Protein AF-K1PPA1-F1 (afdb_monomer_lite)

pLDDT: mean 85.29, std 10.49, range [53.81, 95.81]

Structure (mmCIF, N/CA/C/O backbone):
data_AF-K1PPA1-F1
#
_entry.id   AF-K1PPA1-F1
#
loop_
_atom_site.group_PDB
_atom_site.id
_atom_site.type_symbol
_atom_site.label_atom_id
_atom_site.label_alt_id
_atom_site.label_comp_id
_atom_site.label_asym_id
_atom_site.label_entity_id
_atom_site.label_seq_id
_atom_site.pdbx_PDB_ins_code
_atom_site.Cartn_x
_atom_site.Cartn_y
_atom_site.Cartn_z
_atom_site.occupancy
_atom_site.B_iso_or_equiv
_atom_site.auth_seq_id
_atom_site.auth_comp_id
_atom_site.auth_asym_id
_atom_site.auth_atom_id
_atom_site.pdbx_PDB_model_num
ATOM 1 N N . MET A 1 1 ? 36.965 15.354 -48.699 1.00 54.66 1 MET A N 1
ATOM 2 C CA . MET A 1 1 ? 36.963 16.100 -47.420 1.00 54.66 1 MET A CA 1
ATOM 3 C C . MET A 1 1 ? 35.570 16.349 -46.837 1.00 54.66 1 MET A C 1
ATOM 5 O O . MET A 1 1 ? 35.203 15.575 -45.976 1.00 54.66 1 MET A O 1
ATOM 9 N N . LYS A 1 2 ? 34.739 17.324 -47.259 1.00 60.50 2 LYS A N 1
ATOM 10 C CA . LYS A 1 2 ? 33.454 17.605 -46.549 1.00 60.50 2 LYS A CA 1
ATOM 11 C C . LYS A 1 2 ? 32.440 16.442 -46.514 1.00 60.50 2 LYS A C 1
ATOM 13 O O . LYS A 1 2 ? 31.708 16.309 -45.538 1.00 60.50 2 LYS A O 1
ATOM 18 N N . ALA A 1 3 ? 32.384 15.623 -47.566 1.00 66.50 3 ALA A N 1
ATOM 19 C CA . ALA A 1 3 ? 31.455 14.491 -47.652 1.00 66.50 3 ALA A CA 1
ATOM 20 C C . ALA A 1 3 ? 31.863 13.309 -46.752 1.00 66.50 3 ALA A C 1
ATOM 22 O O . ALA A 1 3 ? 30.999 12.664 -46.167 1.00 66.50 3 ALA A O 1
ATOM 23 N N . GLU A 1 4 ? 33.167 13.065 -46.593 1.00 66.38 4 GLU A N 1
ATOM 24 C CA . GLU A 1 4 ? 33.701 12.013 -45.712 1.00 66.38 4 GLU A CA 1
ATOM 25 C C . GLU A 1 4 ? 33.406 12.339 -44.246 1.00 66.38 4 GLU A C 1
ATOM 27 O O . GLU A 1 4 ? 32.857 11.507 -43.532 1.00 66.38 4 GLU A O 1
ATOM 32 N N . THR A 1 5 ? 33.603 13.598 -43.841 1.00 81.12 5 THR A N 1
ATOM 33 C CA . THR A 1 5 ? 33.301 14.065 -42.478 1.00 81.12 5 THR A CA 1
ATOM 34 C C . THR A 1 5 ? 31.805 14.011 -42.146 1.00 81.12 5 THR A C 1
ATOM 36 O O . THR A 1 5 ? 31.417 13.823 -40.994 1.00 81.12 5 THR A O 1
ATOM 39 N N . LEU A 1 6 ? 30.931 14.193 -43.143 1.00 79.56 6 LEU A N 1
ATOM 40 C CA . LEU A 1 6 ? 29.482 14.073 -42.956 1.00 79.56 6 LEU A CA 1
ATOM 41 C C . LEU A 1 6 ? 29.057 12.606 -42.806 1.00 79.56 6 LEU A C 1
ATOM 43 O O . LEU A 1 6 ? 28.182 12.300 -41.999 1.00 79.56 6 LEU A O 1
ATOM 47 N N . ASN A 1 7 ? 29.702 11.704 -43.548 1.00 86.69 7 ASN A N 1
ATOM 48 C CA . ASN A 1 7 ? 29.470 10.267 -43.438 1.00 86.69 7 ASN A CA 1
ATOM 49 C C . ASN A 1 7 ? 29.925 9.721 -42.080 1.00 86.69 7 ASN A C 1
ATOM 51 O O . ASN A 1 7 ? 29.204 8.934 -41.474 1.00 86.69 7 ASN A O 1
ATOM 55 N N . GLU A 1 8 ? 31.070 10.175 -41.571 1.00 84.81 8 GLU A N 1
ATOM 56 C CA . GLU A 1 8 ? 31.558 9.823 -40.230 1.00 84.81 8 GLU A CA 1
ATOM 57 C C . GLU A 1 8 ? 30.570 10.257 -39.141 1.00 84.81 8 GLU A C 1
ATOM 59 O O . GLU A 1 8 ? 30.140 9.433 -38.333 1.00 84.81 8 GLU A O 1
ATOM 64 N N . LYS A 1 9 ? 30.095 11.510 -39.188 1.00 86.50 9 LYS A N 1
ATOM 65 C CA . LYS A 1 9 ? 29.067 12.009 -38.257 1.00 86.50 9 LYS A CA 1
ATOM 66 C C . LYS A 1 9 ? 27.747 11.250 -38.362 1.00 86.50 9 LYS A C 1
ATOM 68 O O . LYS A 1 9 ? 27.078 11.024 -37.356 1.00 86.50 9 LYS A O 1
ATOM 73 N N . LEU A 1 10 ? 27.354 10.849 -39.571 1.00 88.75 10 LEU A N 1
ATOM 74 C CA . LEU A 1 10 ? 26.156 10.040 -39.781 1.00 88.75 10 LEU A CA 1
ATOM 75 C C . LEU A 1 10 ? 26.304 8.648 -39.150 1.00 88.75 10 LEU A C 1
ATOM 77 O O . LEU A 1 10 ? 25.344 8.139 -38.573 1.00 88.75 10 LEU A O 1
ATOM 81 N N . GLN A 1 11 ? 27.485 8.037 -39.246 1.00 89.75 11 GLN A N 1
ATOM 82 C CA . GLN A 1 11 ? 27.769 6.743 -38.621 1.00 89.75 11 GLN A CA 1
ATOM 83 C C . GLN A 1 11 ? 27.795 6.842 -37.092 1.00 89.75 11 GLN A C 1
ATOM 85 O O . GLN A 1 11 ? 27.172 6.016 -36.426 1.00 89.75 11 GLN A O 1
ATOM 90 N N . GLU A 1 12 ? 28.413 7.883 -36.530 1.00 89.25 12 GLU A N 1
ATOM 91 C CA . GLU A 1 12 ? 28.358 8.164 -35.088 1.00 89.25 12 GLU A CA 1
ATOM 92 C C . GLU A 1 12 ? 26.924 8.362 -34.595 1.00 89.25 12 GLU A C 1
ATOM 94 O O . GLU A 1 12 ? 26.517 7.760 -33.603 1.00 89.25 12 GLU A O 1
ATOM 99 N N . CYS A 1 13 ? 26.125 9.149 -35.318 1.00 88.75 13 CYS A N 1
ATOM 100 C CA . CYS A 1 13 ? 24.736 9.402 -34.950 1.00 88.75 13 CYS A CA 1
ATOM 101 C C . CYS A 1 13 ? 23.893 8.116 -34.990 1.00 88.75 13 CYS A C 1
ATOM 103 O O . CYS A 1 13 ? 23.108 7.860 -34.077 1.00 88.75 13 CYS A O 1
ATOM 105 N N . LYS A 1 14 ? 24.097 7.257 -35.998 1.00 90.81 14 LYS A N 1
ATOM 106 C CA . LYS A 1 14 ? 23.437 5.942 -36.084 1.00 90.81 14 LYS A CA 1
ATOM 107 C C . LYS A 1 14 ? 23.842 5.012 -34.946 1.00 90.81 14 LYS A C 1
ATOM 109 O O . LYS A 1 14 ? 22.985 4.313 -34.407 1.00 90.81 14 LYS A O 1
ATOM 114 N N . LYS A 1 15 ? 25.126 5.003 -34.579 1.00 92.56 15 LYS A N 1
ATOM 115 C CA . LYS A 1 15 ? 25.632 4.213 -33.455 1.00 92.56 15 LYS A CA 1
ATOM 116 C C . LYS A 1 15 ? 25.012 4.683 -32.140 1.00 92.56 15 LYS A C 1
ATOM 118 O O . LYS A 1 15 ? 24.425 3.868 -31.437 1.00 92.56 15 LYS A O 1
ATOM 123 N N . GLY A 1 16 ? 25.029 5.991 -31.883 1.00 90.12 16 GLY A N 1
ATOM 124 C CA . GLY A 1 16 ? 24.388 6.573 -30.705 1.00 90.12 16 GLY A CA 1
ATOM 125 C C . GLY A 1 16 ? 22.890 6.268 -30.657 1.00 90.12 16 GLY A C 1
ATOM 126 O O . GLY A 1 16 ? 22.376 5.865 -29.622 1.00 90.12 16 GLY A O 1
ATOM 127 N N . PHE A 1 17 ? 22.178 6.366 -31.784 1.00 92.69 17 PHE A N 1
ATOM 128 C CA . PHE A 1 17 ? 20.752 6.032 -31.833 1.00 92.69 17 PHE A CA 1
ATOM 129 C C . PHE A 1 17 ? 20.471 4.565 -31.481 1.00 92.69 17 PHE A C 1
ATOM 131 O O . PHE A 1 17 ? 19.481 4.269 -30.811 1.00 92.69 17 PHE A O 1
ATOM 138 N N . LYS A 1 18 ? 21.342 3.644 -31.909 1.00 92.56 18 LYS A N 1
ATOM 139 C CA . LYS A 1 18 ? 21.232 2.228 -31.552 1.00 92.56 18 LYS A CA 1
ATOM 140 C C . LYS A 1 18 ? 21.431 2.018 -30.048 1.00 92.56 18 LYS A C 1
ATOM 142 O O . LYS A 1 18 ? 20.587 1.381 -29.428 1.00 92.56 18 LYS A O 1
ATOM 147 N N . GLU A 1 19 ? 22.467 2.622 -29.474 1.00 94.31 19 GLU A N 1
ATOM 148 C CA . GLU A 1 19 ? 22.752 2.554 -28.033 1.00 94.31 19 GLU A CA 1
ATOM 149 C C . GLU A 1 19 ? 21.602 3.147 -27.200 1.00 94.31 19 GLU A C 1
ATOM 151 O O . GLU A 1 19 ? 21.144 2.538 -26.236 1.00 94.31 19 GLU A O 1
ATOM 156 N N . TYR A 1 20 ? 21.049 4.296 -27.607 1.00 93.56 20 TYR A N 1
ATOM 157 C CA . TYR A 1 20 ? 19.886 4.884 -26.935 1.00 93.56 20 TYR A CA 1
ATOM 158 C C . TYR A 1 20 ? 18.650 3.990 -27.006 1.00 93.56 20 TYR A C 1
ATOM 160 O O . TYR A 1 20 ? 17.900 3.906 -26.036 1.00 93.56 20 TYR A O 1
ATOM 168 N N . LYS A 1 21 ? 18.426 3.320 -28.139 1.00 94.44 21 LYS A N 1
ATOM 169 C CA . LYS A 1 21 ? 17.297 2.402 -28.300 1.00 94.44 21 LYS A CA 1
ATOM 170 C C . LYS A 1 21 ? 17.434 1.174 -27.399 1.00 94.44 21 LYS A C 1
ATOM 172 O O . LYS A 1 21 ? 16.438 0.745 -26.816 1.00 94.44 21 LYS A O 1
ATOM 177 N N . GLU A 1 22 ? 18.639 0.626 -27.284 1.00 94.56 22 GLU A N 1
ATOM 178 C CA . GLU A 1 22 ? 18.938 -0.501 -26.394 1.00 94.56 22 GLU A CA 1
ATOM 179 C C . GLU A 1 22 ? 18.706 -0.094 -24.930 1.00 94.56 22 GLU A C 1
ATOM 181 O O . GLU A 1 22 ? 17.858 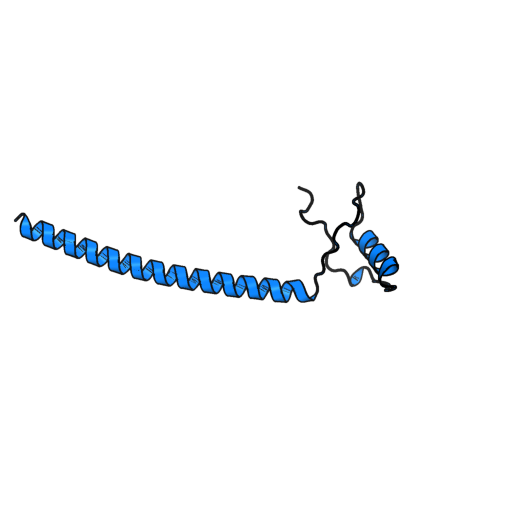-0.687 -24.265 1.00 94.56 22 GLU A O 1
ATOM 186 N N . ASN A 1 23 ? 19.294 1.021 -24.484 1.00 94.81 23 ASN A N 1
ATOM 187 C CA . ASN A 1 23 ? 19.106 1.546 -23.124 1.00 94.81 23 ASN A CA 1
ATOM 188 C C . ASN A 1 23 ? 17.637 1.866 -22.798 1.00 94.81 23 ASN A C 1
ATOM 190 O O . ASN A 1 23 ? 17.160 1.630 -21.686 1.00 94.81 23 ASN A O 1
ATOM 194 N N . PHE A 1 24 ? 16.894 2.423 -23.757 1.00 94.62 24 PHE A N 1
ATOM 195 C CA . PHE A 1 24 ? 15.470 2.697 -23.575 1.00 94.62 24 PHE A CA 1
ATOM 196 C C . PHE A 1 24 ? 14.665 1.407 -23.392 1.00 94.62 24 PHE A C 1
ATOM 198 O O . PHE A 1 24 ? 13.777 1.347 -22.547 1.00 94.62 24 PHE A O 1
ATOM 205 N N . THR A 1 25 ? 14.999 0.365 -24.151 1.00 94.56 25 THR A N 1
ATOM 206 C CA . THR A 1 25 ? 14.313 -0.927 -24.049 1.00 94.56 25 THR A CA 1
ATOM 207 C C . THR A 1 25 ? 14.577 -1.564 -22.686 1.00 94.56 25 THR A C 1
ATOM 209 O O . THR A 1 25 ? 13.631 -1.925 -21.992 1.00 94.56 25 THR A O 1
ATOM 212 N N . GLU A 1 26 ? 15.837 -1.599 -22.244 1.00 94.56 26 GLU A N 1
ATOM 213 C CA . GLU A 1 26 ? 16.210 -2.144 -20.931 1.00 94.56 26 GLU A CA 1
ATOM 214 C C . GLU A 1 26 ? 15.542 -1.390 -19.772 1.00 94.56 26 GLU A C 1
ATOM 216 O O . GLU A 1 26 ? 14.995 -1.990 -18.845 1.00 94.56 26 GLU A O 1
ATOM 221 N N . THR A 1 27 ? 15.537 -0.055 -19.826 1.00 93.94 27 THR A N 1
ATOM 222 C CA . THR A 1 27 ? 14.893 0.763 -18.786 1.00 93.94 27 THR A CA 1
ATOM 223 C C . THR A 1 27 ? 13.377 0.594 -18.779 1.00 93.94 27 THR A C 1
ATOM 225 O O . THR A 1 27 ? 12.772 0.552 -17.705 1.00 93.94 27 THR A O 1
ATOM 228 N N . GLN A 1 28 ? 12.753 0.451 -19.950 1.00 95.81 28 GLN A N 1
ATOM 229 C CA . GLN A 1 28 ? 11.327 0.168 -20.058 1.00 95.81 28 GLN A CA 1
ATOM 230 C C . GLN A 1 28 ? 10.981 -1.202 -19.460 1.00 95.81 28 GLN A C 1
ATOM 232 O O . GLN A 1 28 ? 10.017 -1.303 -18.700 1.00 95.81 28 GLN A O 1
ATOM 237 N N . GLU A 1 29 ? 11.763 -2.240 -19.751 1.00 94.56 29 GLU A N 1
ATOM 238 C CA . GLU A 1 29 ? 11.574 -3.579 -19.181 1.00 94.56 29 GLU A CA 1
ATOM 239 C C . GLU A 1 29 ? 11.712 -3.565 -17.655 1.00 94.56 29 GLU A C 1
ATOM 241 O O . GLU A 1 29 ? 10.828 -4.057 -16.947 1.00 94.56 29 GLU A O 1
ATOM 246 N N . ALA A 1 30 ? 12.756 -2.911 -17.139 1.00 93.94 30 ALA A N 1
ATOM 247 C CA . ALA A 1 30 ? 12.961 -2.748 -15.704 1.00 93.94 30 ALA A CA 1
ATOM 248 C C . ALA A 1 30 ? 11.798 -1.995 -15.035 1.00 93.94 30 ALA A C 1
ATOM 250 O O . ALA A 1 30 ? 11.335 -2.388 -13.961 1.00 93.94 30 ALA A O 1
ATOM 251 N N . ALA A 1 31 ? 11.282 -0.940 -15.673 1.00 94.25 31 ALA A N 1
ATOM 252 C CA . ALA A 1 31 ? 10.144 -0.180 -15.164 1.00 94.25 31 ALA A CA 1
ATOM 253 C C . ALA A 1 31 ? 8.855 -1.017 -15.137 1.00 94.25 31 ALA A C 1
ATOM 255 O O . ALA A 1 31 ? 8.128 -1.006 -14.140 1.00 94.25 31 ALA A O 1
ATOM 256 N N . VAL A 1 32 ? 8.579 -1.778 -16.200 1.00 93.81 32 VAL A N 1
ATOM 257 C CA . VAL A 1 32 ? 7.418 -2.680 -16.266 1.00 93.81 32 VAL A CA 1
ATOM 258 C C . VAL A 1 32 ? 7.513 -3.761 -15.192 1.00 93.81 32 VAL A C 1
ATOM 260 O O . VAL A 1 32 ? 6.528 -4.038 -14.500 1.00 93.81 32 VAL A O 1
ATOM 263 N N . GLU A 1 33 ? 8.692 -4.351 -15.001 1.00 91.19 33 GLU A N 1
ATOM 264 C CA . GLU A 1 33 ? 8.893 -5.357 -13.965 1.00 91.19 33 GLU A CA 1
ATOM 265 C C . GLU A 1 33 ? 8.734 -4.765 -12.559 1.00 91.19 33 GLU A C 1
ATOM 267 O O . GLU A 1 33 ? 8.061 -5.363 -11.711 1.00 91.19 33 GLU A O 1
ATOM 272 N N . ALA A 1 34 ? 9.286 -3.575 -12.314 1.00 88.62 34 ALA A N 1
ATOM 273 C CA . ALA A 1 34 ? 9.135 -2.866 -11.049 1.00 88.62 34 ALA A CA 1
ATOM 274 C C . ALA A 1 34 ? 7.658 -2.585 -10.734 1.00 88.62 34 ALA A C 1
ATOM 276 O O . ALA A 1 34 ? 7.209 -2.868 -9.622 1.00 88.62 34 ALA A O 1
ATOM 277 N N . LEU A 1 35 ? 6.877 -2.123 -11.716 1.00 88.50 35 LEU A N 1
ATOM 278 C CA . LEU A 1 35 ? 5.431 -1.926 -11.570 1.00 88.50 35 LEU A CA 1
ATOM 279 C C . LEU A 1 35 ? 4.710 -3.240 -11.250 1.00 88.50 35 LEU A C 1
ATOM 281 O O . LEU A 1 35 ? 3.893 -3.291 -10.329 1.00 88.50 35 LEU A O 1
ATOM 285 N N . ARG A 1 36 ? 5.047 -4.332 -11.949 1.00 83.88 36 ARG A N 1
ATOM 286 C CA . ARG A 1 36 ? 4.461 -5.656 -11.692 1.00 83.88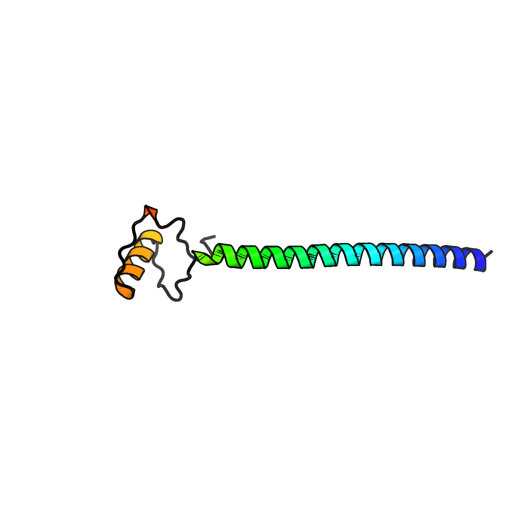 36 ARG A CA 1
ATOM 287 C C . ARG A 1 36 ? 4.747 -6.133 -10.267 1.00 83.88 36 ARG A C 1
ATOM 289 O O . ARG A 1 36 ? 3.839 -6.618 -9.593 1.00 83.88 36 ARG A O 1
ATOM 296 N N . ARG A 1 37 ? 5.991 -5.987 -9.801 1.00 81.81 37 ARG A N 1
ATOM 297 C CA . ARG A 1 37 ? 6.412 -6.351 -8.438 1.00 81.81 37 ARG A CA 1
ATOM 298 C C . ARG A 1 37 ? 5.756 -5.455 -7.385 1.00 81.81 37 ARG A C 1
ATOM 300 O O . ARG A 1 37 ? 5.322 -5.968 -6.360 1.00 81.81 37 ARG A O 1
ATOM 307 N N . SER A 1 38 ? 5.628 -4.153 -7.647 1.00 75.06 38 SER A N 1
ATOM 308 C CA . SER A 1 38 ? 4.934 -3.213 -6.759 1.00 75.06 38 SER A CA 1
ATOM 309 C C . SER A 1 38 ? 3.467 -3.601 -6.581 1.00 75.06 38 SER A C 1
ATOM 311 O O . SER A 1 38 ? 3.010 -3.760 -5.453 1.00 75.06 38 SER A O 1
ATOM 313 N N . ASN A 1 39 ? 2.755 -3.860 -7.681 1.00 70.75 39 ASN A N 1
ATOM 314 C CA . ASN A 1 39 ? 1.355 -4.288 -7.641 1.00 70.75 39 ASN A CA 1
ATOM 315 C C . ASN A 1 39 ? 1.186 -5.629 -6.917 1.00 70.75 39 ASN A C 1
ATOM 317 O O . ASN A 1 39 ? 0.252 -5.812 -6.137 1.00 70.75 39 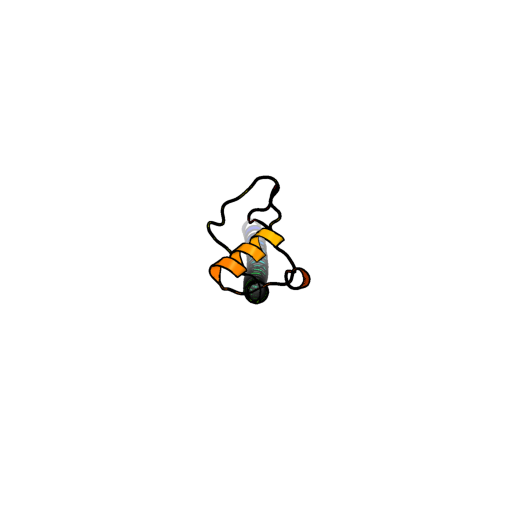ASN A O 1
ATOM 321 N N . HIS A 1 40 ? 2.113 -6.565 -7.141 1.00 70.31 40 HIS A N 1
ATOM 322 C CA . HIS A 1 40 ? 2.137 -7.825 -6.406 1.00 70.31 40 HIS A CA 1
ATOM 323 C C . HIS A 1 40 ? 2.312 -7.572 -4.902 1.00 70.31 40 HIS A C 1
ATOM 325 O O . HIS A 1 40 ? 1.531 -8.068 -4.099 1.00 70.31 40 HIS A O 1
ATOM 331 N N . ASN A 1 41 ? 3.257 -6.726 -4.496 1.00 63.97 41 ASN A N 1
ATOM 332 C CA . ASN A 1 41 ? 3.450 -6.394 -3.085 1.00 63.97 41 ASN A CA 1
ATOM 333 C C . ASN A 1 41 ? 2.227 -5.701 -2.464 1.00 63.97 41 ASN A C 1
ATOM 335 O O . ASN A 1 41 ? 1.849 -6.043 -1.342 1.00 63.97 41 ASN A O 1
ATOM 339 N N . GLU A 1 42 ? 1.566 -4.788 -3.177 1.00 63.53 42 GLU A N 1
ATOM 340 C CA . GLU A 1 42 ? 0.324 -4.163 -2.706 1.00 63.53 42 GLU A CA 1
ATOM 341 C C . GLU A 1 42 ? -0.787 -5.194 -2.482 1.00 63.53 42 GLU A C 1
ATOM 343 O O . GLU A 1 42 ? -1.468 -5.155 -1.453 1.00 63.53 42 GLU A O 1
ATOM 348 N N . GLN A 1 43 ? -0.938 -6.164 -3.388 1.00 60.53 43 GLN A N 1
ATOM 349 C CA . GLN A 1 43 ? -1.943 -7.220 -3.266 1.00 60.53 43 GLN A CA 1
ATOM 350 C C . GLN A 1 43 ? -1.685 -8.140 -2.061 1.00 60.53 43 GLN A C 1
ATOM 352 O O . GLN A 1 43 ? -2.635 -8.563 -1.403 1.00 60.53 43 GLN A O 1
ATOM 357 N N . TYR A 1 44 ? -0.423 -8.453 -1.747 1.00 54.66 44 TYR A N 1
ATOM 358 C CA . TYR A 1 44 ? -0.085 -9.322 -0.610 1.00 54.66 44 TYR A CA 1
ATOM 359 C C . TYR A 1 44 ? -0.112 -8.568 0.719 1.00 54.66 44 TYR A C 1
ATOM 361 O O . TYR A 1 44 ? -0.592 -9.119 1.709 1.00 54.66 44 TYR A O 1
ATOM 369 N N . SER A 1 45 ? 0.311 -7.302 0.730 1.00 62.28 45 SER A N 1
ATOM 370 C CA . SER A 1 45 ? 0.173 -6.409 1.885 1.00 62.28 45 SER A CA 1
ATOM 371 C C . SER A 1 45 ? -1.302 -6.209 2.255 1.00 62.28 45 SER A C 1
ATOM 373 O O . SER A 1 45 ? -1.677 -6.287 3.422 1.00 62.28 45 SER A O 1
ATOM 375 N N . SER A 1 46 ? -2.180 -6.077 1.257 1.00 62.94 46 SER A N 1
ATOM 376 C CA . SER A 1 46 ? -3.609 -5.825 1.477 1.00 62.94 46 SER A CA 1
ATOM 377 C C . SER A 1 46 ? -4.399 -7.022 2.018 1.00 62.94 46 SER A C 1
ATOM 379 O O . SER A 1 46 ? -5.541 -6.840 2.426 1.00 62.94 46 SER A O 1
ATOM 381 N N . LYS A 1 47 ? -3.837 -8.241 2.063 1.00 74.81 47 LYS A N 1
ATOM 382 C CA . LYS A 1 47 ? -4.586 -9.434 2.516 1.00 74.81 47 LYS A CA 1
ATOM 383 C C . LYS A 1 47 ? -5.052 -9.347 3.969 1.00 74.81 47 LYS A C 1
ATOM 385 O O . LYS A 1 47 ? -6.106 -9.880 4.295 1.00 74.81 47 LYS A O 1
ATOM 390 N N . TYR A 1 48 ? -4.279 -8.677 4.821 1.00 80.50 48 TYR A N 1
ATOM 391 C CA . TYR A 1 48 ? -4.579 -8.524 6.250 1.00 80.50 48 TYR A CA 1
ATOM 392 C C . TYR A 1 48 ? -4.779 -7.061 6.658 1.00 80.50 48 TYR A C 1
ATOM 394 O O . TYR A 1 48 ? -4.853 -6.749 7.846 1.00 80.50 48 TYR A O 1
ATOM 402 N N . ILE A 1 49 ? -4.858 -6.153 5.681 1.00 84.69 49 ILE A N 1
ATOM 403 C CA . ILE A 1 49 ? -5.052 -4.724 5.913 1.00 84.69 49 ILE A CA 1
ATOM 404 C C . ILE A 1 49 ? -6.437 -4.347 5.408 1.00 84.69 49 ILE A C 1
ATOM 406 O O . ILE A 1 49 ? -6.774 -4.559 4.249 1.00 84.69 49 ILE A O 1
ATOM 410 N N . PHE A 1 50 ? -7.222 -3.712 6.268 1.00 86.25 50 PHE A N 1
ATOM 411 C CA . PHE A 1 50 ? -8.490 -3.103 5.894 1.00 86.25 50 PHE A CA 1
ATOM 412 C C . PHE A 1 50 ? -8.472 -1.617 6.240 1.00 86.25 50 PHE A C 1
ATOM 414 O O . PHE A 1 50 ? -7.707 -1.157 7.090 1.00 86.25 50 PHE A O 1
ATOM 421 N N . LYS A 1 51 ? -9.319 -0.850 5.554 1.00 89.44 51 LYS A N 1
ATOM 422 C CA . LYS A 1 51 ? -9.449 0.593 5.758 1.00 89.44 51 LYS A CA 1
ATOM 423 C C . LYS A 1 51 ? -10.823 0.887 6.335 1.00 89.44 51 LYS A C 1
ATOM 425 O O . LYS A 1 51 ? -11.826 0.418 5.809 1.00 89.44 51 LYS A O 1
ATOM 430 N N . ILE A 1 52 ? -10.860 1.696 7.389 1.00 90.50 52 ILE A N 1
ATOM 431 C CA . ILE A 1 52 ? -12.108 2.237 7.925 1.00 90.50 52 ILE A CA 1
ATOM 432 C C . ILE A 1 52 ? -12.249 3.663 7.407 1.00 90.50 52 ILE A C 1
ATOM 434 O O . ILE A 1 52 ? -11.417 4.524 7.695 1.00 90.50 52 ILE A O 1
ATOM 438 N N . ILE A 1 53 ? -13.303 3.901 6.634 1.00 90.88 53 ILE A N 1
ATOM 439 C CA . ILE A 1 53 ? -13.615 5.211 6.062 1.00 90.88 53 ILE A CA 1
ATOM 440 C C . ILE A 1 53 ? -14.588 5.945 6.993 1.00 90.88 53 ILE A C 1
ATOM 442 O O . ILE A 1 53 ? -15.431 5.320 7.631 1.00 90.88 53 ILE A O 1
ATOM 446 N N . ASN A 1 54 ? -14.464 7.273 7.085 1.00 89.00 54 ASN A N 1
ATOM 447 C CA . ASN A 1 54 ? -15.337 8.150 7.883 1.00 89.00 54 ASN A CA 1
ATOM 448 C C . ASN A 1 54 ? -15.344 7.893 9.403 1.00 89.00 54 ASN A C 1
ATOM 450 O O . ASN A 1 54 ? -16.257 8.321 10.110 1.00 89.00 54 ASN A O 1
ATOM 454 N N . LEU A 1 55 ? -14.302 7.260 9.949 1.00 89.56 55 LEU A N 1
ATOM 455 C CA . LEU A 1 55 ? -14.145 7.130 11.397 1.00 89.56 55 LEU A CA 1
ATOM 456 C C . LEU A 1 55 ? -13.753 8.483 12.010 1.00 89.56 55 LEU A C 1
ATOM 458 O O . LEU A 1 55 ? -12.603 8.906 11.883 1.00 89.56 55 LEU A O 1
ATOM 462 N N . LYS A 1 56 ? -14.688 9.135 12.711 1.00 89.81 56 LYS A N 1
ATOM 463 C CA . LYS A 1 56 ? -14.509 10.458 13.342 1.00 89.81 56 LYS A CA 1
ATOM 464 C C . LYS A 1 56 ? -13.205 10.544 14.139 1.00 89.81 56 LYS A C 1
ATOM 466 O O . LYS A 1 56 ? -12.929 9.657 14.940 1.00 89.81 56 LYS A O 1
ATOM 471 N N . GLU A 1 57 ? -12.410 11.594 13.962 1.00 88.00 57 GLU A N 1
ATOM 472 C CA . GLU A 1 57 ? -11.135 11.784 14.671 1.00 88.00 57 GLU A CA 1
ATOM 473 C C . GLU A 1 57 ? -11.314 12.477 16.026 1.00 88.00 57 GLU A C 1
ATOM 475 O O . GLU A 1 57 ? -12.219 13.290 16.214 1.00 88.00 57 GLU A O 1
ATOM 480 N N . THR A 1 58 ? -10.448 12.150 16.988 1.00 88.12 58 THR A N 1
ATOM 481 C CA . THR A 1 58 ? -10.406 12.813 18.300 1.00 88.12 58 THR A CA 1
ATOM 482 C C . THR A 1 58 ? -8.978 13.239 18.654 1.00 88.12 58 THR A C 1
ATOM 484 O O . THR A 1 58 ? -7.996 12.620 18.236 1.00 88.12 58 THR A O 1
ATOM 487 N N . LYS A 1 59 ? -8.828 14.330 19.424 1.00 85.06 59 LYS A N 1
ATOM 488 C CA . LYS A 1 59 ? -7.502 14.795 19.869 1.00 85.06 59 LYS A CA 1
ATOM 489 C C . LYS A 1 59 ? -6.841 13.722 20.740 1.00 85.06 59 LYS A C 1
ATOM 491 O O . LYS A 1 59 ? -7.487 13.174 21.625 1.00 85.06 59 LYS A O 1
ATOM 496 N N . LYS A 1 60 ? -5.548 13.463 20.496 1.00 84.06 60 LYS A N 1
ATOM 497 C CA . LYS A 1 60 ? -4.742 12.437 21.194 1.00 84.06 60 LYS A CA 1
ATOM 498 C C . LYS A 1 60 ? -5.412 11.048 21.213 1.00 84.06 60 LYS A C 1
ATOM 500 O O . LYS A 1 60 ? -5.353 10.349 22.218 1.00 84.06 60 LYS A O 1
ATOM 505 N N . GLU A 1 61 ? -6.067 10.660 20.117 1.00 86.06 61 GLU A N 1
ATOM 506 C CA . GLU A 1 61 ? -6.733 9.358 20.045 1.00 86.06 61 GLU A CA 1
ATOM 507 C C . GLU A 1 61 ? -5.755 8.182 20.161 1.00 86.06 61 GLU A C 1
ATOM 509 O O . GLU A 1 61 ? -4.661 8.200 19.594 1.00 86.06 61 GLU A O 1
ATOM 514 N N . ASN A 1 62 ? -6.186 7.136 20.867 1.00 89.56 62 ASN A N 1
ATOM 515 C CA . ASN A 1 62 ? -5.561 5.824 20.799 1.00 89.56 62 ASN A CA 1
ATOM 516 C C . ASN A 1 62 ? -6.228 5.032 19.666 1.00 89.56 62 ASN A C 1
ATOM 518 O O . ASN A 1 62 ? -7.316 4.479 19.835 1.00 89.56 62 ASN A O 1
ATOM 522 N N . THR A 1 63 ? -5.582 5.001 18.501 1.00 89.75 63 THR A N 1
ATOM 523 C CA . THR A 1 63 ? -6.132 4.380 17.288 1.00 89.75 63 THR A CA 1
ATOM 524 C C . THR A 1 63 ? -6.394 2.882 17.456 1.00 89.75 63 THR A C 1
ATOM 526 O O . THR A 1 63 ? -7.366 2.379 16.898 1.00 89.75 63 THR A O 1
ATOM 529 N N . ARG A 1 64 ? -5.583 2.168 18.254 1.00 90.56 64 ARG A N 1
ATOM 530 C CA . ARG A 1 64 ? -5.780 0.730 18.514 1.00 90.56 64 ARG A CA 1
ATOM 531 C C . ARG A 1 64 ? -7.052 0.467 19.312 1.00 90.56 64 ARG A C 1
ATOM 533 O O . ARG A 1 64 ? -7.855 -0.367 18.909 1.00 90.56 64 ARG A O 1
ATOM 540 N N . GLU A 1 65 ? -7.265 1.192 20.407 1.00 91.00 65 GLU A N 1
ATOM 541 C CA . GLU A 1 65 ? -8.489 1.016 21.202 1.00 91.00 65 GLU A CA 1
ATOM 542 C C . GLU A 1 65 ? -9.729 1.451 20.423 1.00 91.00 65 GLU A C 1
ATOM 544 O O . GLU A 1 65 ? -10.740 0.757 20.427 1.00 91.00 65 GLU A O 1
ATOM 549 N N . LYS A 1 66 ? -9.628 2.539 19.656 1.00 91.12 66 LYS A N 1
ATOM 550 C CA . LYS A 1 66 ? -10.722 2.999 18.798 1.00 91.12 66 LYS A CA 1
ATOM 551 C C . LYS A 1 66 ? -11.113 1.967 17.741 1.00 91.12 66 LYS A C 1
ATOM 553 O O . LYS A 1 66 ? -12.299 1.772 17.493 1.00 91.12 66 LYS A O 1
ATOM 558 N N . LEU A 1 67 ? -10.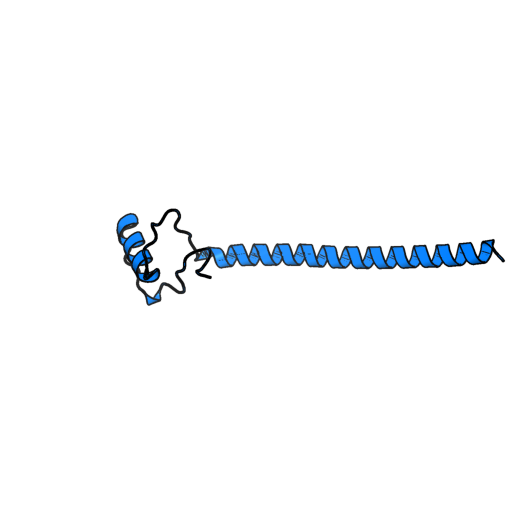126 1.291 17.152 1.00 91.50 67 LEU A N 1
ATOM 559 C CA . LEU A 1 67 ? -10.348 0.185 16.227 1.00 91.50 67 LEU A CA 1
ATOM 560 C C . LEU A 1 67 ? -11.086 -0.976 16.909 1.00 91.50 67 LEU A C 1
ATOM 562 O O . LEU A 1 67 ? -12.083 -1.455 16.374 1.00 91.50 67 LEU A O 1
ATOM 566 N N . LYS A 1 68 ? -10.632 -1.404 18.093 1.00 92.62 68 LYS A N 1
ATOM 567 C CA . LYS A 1 68 ? -11.272 -2.491 18.853 1.00 92.62 68 LYS A CA 1
ATOM 568 C C . LYS A 1 68 ? -12.730 -2.175 19.172 1.00 92.62 68 LYS A C 1
ATOM 570 O O . LYS A 1 68 ? -13.594 -3.016 18.939 1.00 92.62 68 LYS A O 1
ATOM 575 N N . THR A 1 69 ? -13.001 -0.966 19.661 1.00 92.56 69 THR A N 1
ATOM 576 C CA . THR A 1 69 ? -14.364 -0.504 19.946 1.00 92.56 69 THR A CA 1
ATOM 577 C C . THR A 1 69 ? -15.218 -0.515 18.684 1.00 92.56 69 THR A C 1
ATOM 579 O O . THR A 1 69 ? -16.284 -1.120 18.685 1.00 92.56 69 THR A O 1
ATOM 582 N N . PHE A 1 70 ? -14.717 0.054 17.584 1.00 92.62 70 PHE A N 1
ATOM 583 C CA . PHE A 1 70 ? -15.449 0.101 16.319 1.00 92.62 70 PHE A CA 1
ATOM 584 C C . PHE A 1 70 ? -15.824 -1.297 15.805 1.00 92.62 70 PHE A C 1
ATOM 586 O O . PHE A 1 70 ? -16.976 -1.528 15.439 1.00 92.62 70 PHE A O 1
ATOM 593 N N . ILE A 1 71 ? -14.879 -2.243 15.800 1.00 92.50 71 ILE A N 1
ATOM 594 C CA . ILE A 1 71 ? -15.130 -3.615 15.334 1.00 92.50 71 ILE A CA 1
ATOM 595 C C . ILE A 1 71 ? -16.106 -4.343 16.260 1.00 92.50 71 ILE A C 1
ATOM 597 O O . ILE A 1 71 ? -17.016 -5.016 15.779 1.00 92.50 71 ILE A O 1
ATOM 601 N N . LYS A 1 72 ? -15.978 -4.167 17.577 1.00 94.56 72 LYS A N 1
ATOM 602 C CA . LYS A 1 72 ? -16.906 -4.766 18.537 1.00 94.56 72 LYS A CA 1
ATOM 603 C C . LYS A 1 72 ? -18.332 -4.245 18.355 1.00 94.56 72 LYS A C 1
ATOM 605 O O . LYS A 1 72 ? -19.265 -5.038 18.372 1.00 94.56 72 LYS A O 1
ATOM 610 N N . GLU A 1 73 ? -18.501 -2.940 18.159 1.00 94.06 73 GLU A N 1
ATOM 611 C CA . GLU A 1 73 ? -19.816 -2.306 17.999 1.00 94.06 73 GLU A CA 1
ATOM 612 C C . GLU A 1 73 ? -20.488 -2.648 16.663 1.00 94.06 73 GLU A C 1
ATOM 614 O O . GLU A 1 73 ? -21.699 -2.838 16.626 1.00 94.06 73 GLU A O 1
ATOM 619 N N . ASN A 1 74 ? -19.719 -2.745 15.573 1.00 92.81 74 ASN A N 1
ATOM 620 C CA . ASN A 1 74 ? -20.278 -2.910 14.225 1.00 92.81 74 ASN A CA 1
ATOM 621 C C . ASN A 1 74 ? -20.294 -4.365 13.735 1.00 92.81 74 ASN A C 1
ATOM 623 O O . ASN A 1 74 ? -21.131 -4.716 12.909 1.00 92.81 74 ASN A O 1
ATOM 627 N N . ALA A 1 75 ? -19.377 -5.208 14.216 1.00 91.12 75 ALA A N 1
ATOM 628 C CA . ALA A 1 75 ? -19.249 -6.604 13.792 1.00 91.12 75 ALA A CA 1
ATOM 629 C C . ALA A 1 75 ? -19.426 -7.612 14.940 1.00 91.12 75 ALA A C 1
ATOM 631 O O . ALA A 1 75 ? -19.426 -8.813 14.691 1.00 91.12 75 ALA A O 1
ATOM 632 N N . GLY A 1 76 ? -19.551 -7.161 16.196 1.00 92.69 76 GLY A N 1
ATOM 633 C CA . GLY A 1 76 ? -19.719 -8.049 17.353 1.00 92.69 76 GLY A CA 1
ATOM 634 C C . GLY A 1 76 ? -18.471 -8.860 17.721 1.00 92.69 76 GLY A C 1
ATOM 635 O O . GLY A 1 76 ? -18.539 -9.730 18.585 1.00 92.69 76 GLY A O 1
ATOM 636 N N . VAL A 1 77 ? -17.325 -8.586 17.088 1.00 91.31 77 VAL A N 1
ATOM 637 C CA . VAL A 1 77 ? -16.079 -9.337 17.292 1.00 91.31 77 VAL A CA 1
ATOM 638 C C . VAL A 1 77 ? -15.201 -8.637 18.325 1.00 91.31 77 VAL A C 1
ATOM 640 O O . VAL A 1 77 ? -14.892 -7.450 18.204 1.00 91.31 77 VAL A O 1
ATOM 643 N N . ALA A 1 78 ? -14.763 -9.380 19.340 1.00 90.69 78 ALA A N 1
ATOM 644 C CA . ALA A 1 78 ? -13.770 -8.906 20.295 1.00 90.69 78 ALA A CA 1
ATOM 645 C C . ALA A 1 78 ? -12.360 -9.168 19.749 1.00 90.69 78 ALA A C 1
ATOM 647 O O . ALA A 1 78 ? -11.959 -10.318 19.608 1.00 90.69 78 ALA A O 1
ATOM 648 N N . LEU A 1 79 ? -11.619 -8.098 19.458 1.00 88.50 79 LEU A N 1
ATOM 649 C CA . LEU A 1 79 ? -10.224 -8.181 19.021 1.00 88.50 79 LEU A CA 1
ATOM 650 C C . LEU A 1 79 ? -9.268 -8.048 20.204 1.00 88.50 79 LEU A C 1
ATOM 652 O O . LEU A 1 79 ? -9.425 -7.151 21.045 1.00 88.50 79 LEU A O 1
ATOM 656 N N . ASN A 1 80 ? -8.238 -8.889 20.227 1.00 88.25 80 ASN A N 1
ATOM 657 C CA . ASN A 1 80 ? -7.150 -8.763 21.176 1.00 88.25 80 ASN A CA 1
ATOM 658 C C . ASN A 1 80 ? -6.098 -7.759 20.676 1.00 88.25 80 ASN A C 1
ATOM 660 O O . ASN A 1 80 ? -5.829 -7.637 19.482 1.00 88.25 80 ASN A O 1
ATOM 664 N N . ALA A 1 81 ? -5.470 -7.017 21.588 1.00 83.00 81 ALA A N 1
ATOM 665 C CA . ALA A 1 81 ? -4.510 -5.979 21.209 1.00 83.00 81 ALA A CA 1
ATOM 666 C C . ALA A 1 81 ? -3.252 -6.558 20.533 1.00 83.00 81 ALA A C 1
ATOM 668 O O . ALA A 1 81 ? -2.662 -5.900 19.679 1.00 83.00 81 ALA A O 1
ATOM 669 N N . GLN A 1 82 ? -2.864 -7.786 20.891 1.00 86.50 82 GLN A N 1
ATOM 670 C CA . GLN A 1 82 ? -1.719 -8.506 20.325 1.00 86.50 82 GLN A CA 1
ATOM 671 C C . GLN A 1 82 ? -1.958 -8.971 18.881 1.00 86.50 82 GLN A C 1
ATOM 673 O O . GLN A 1 82 ? -0.995 -9.189 18.154 1.00 86.50 82 GLN A O 1
ATOM 678 N N . GLU A 1 83 ? -3.217 -9.081 18.448 1.00 86.31 83 GLU A N 1
ATOM 679 C CA . GLU A 1 83 ? -3.576 -9.441 17.067 1.00 86.31 83 GLU A CA 1
ATOM 680 C C . GLU A 1 83 ? -3.443 -8.239 16.115 1.00 86.31 83 GLU A C 1
ATOM 682 O O . GLU A 1 83 ? -3.384 -8.395 14.896 1.00 86.31 83 GLU A O 1
ATOM 687 N N . ILE A 1 84 ? -3.361 -7.020 16.663 1.00 88.81 84 ILE A N 1
ATOM 688 C CA . ILE A 1 84 ? -3.264 -5.779 15.894 1.00 88.81 84 ILE A CA 1
ATOM 689 C C . ILE A 1 84 ? -1.793 -5.388 15.739 1.00 88.81 84 ILE A C 1
ATOM 691 O O . ILE A 1 84 ? -1.222 -4.683 16.578 1.00 88.81 84 ILE A O 1
ATOM 695 N N . VAL A 1 85 ? -1.198 -5.773 14.608 1.00 89.31 85 VAL A N 1
ATOM 696 C CA . VAL A 1 85 ? 0.189 -5.413 14.261 1.00 89.31 85 VAL A CA 1
ATOM 697 C C . VAL A 1 85 ? 0.360 -3.888 14.240 1.00 89.31 85 VAL A C 1
ATOM 699 O O . VAL A 1 85 ? 1.175 -3.332 14.980 1.00 89.31 85 VAL A O 1
ATOM 702 N N . ALA A 1 86 ? -0.471 -3.183 13.470 1.00 88.38 86 ALA A N 1
ATOM 703 C CA . ALA A 1 86 ? -0.439 -1.728 13.367 1.00 88.38 86 ALA A CA 1
ATOM 704 C C . ALA A 1 86 ? -1.841 -1.143 13.150 1.00 88.38 86 ALA A C 1
ATOM 706 O O . ALA A 1 86 ? -2.661 -1.715 12.441 1.00 88.38 86 ALA A O 1
ATOM 707 N N . ALA A 1 87 ? -2.095 0.031 13.733 1.00 89.88 87 ALA A N 1
ATOM 708 C CA . ALA A 1 87 ? -3.301 0.819 13.492 1.00 89.88 87 ALA A CA 1
ATOM 709 C C . ALA A 1 87 ? -2.934 2.307 13.506 1.00 89.88 87 ALA A C 1
ATOM 711 O O . ALA A 1 87 ? -2.453 2.822 14.516 1.00 89.88 87 ALA A O 1
ATOM 712 N N . HIS A 1 88 ? -3.131 2.992 12.383 1.00 89.00 88 HIS A N 1
ATOM 713 C CA . HIS A 1 88 ? -2.773 4.398 12.212 1.00 89.00 88 HIS A CA 1
ATOM 714 C C . HIS A 1 88 ? -3.727 5.088 11.230 1.00 89.00 88 HIS A C 1
ATOM 716 O O . HIS A 1 88 ? -4.454 4.434 10.483 1.00 89.00 88 HIS A O 1
ATOM 722 N N . ARG A 1 89 ? -3.739 6.424 11.256 1.00 89.12 89 ARG A N 1
ATOM 723 C CA . ARG A 1 89 ? -4.468 7.247 10.285 1.00 89.12 89 ARG A CA 1
ATOM 724 C C . ARG A 1 89 ? -3.662 7.399 9.004 1.00 89.12 89 ARG A C 1
ATOM 726 O O . ARG A 1 89 ? -2.434 7.385 9.045 1.00 89.12 89 ARG A O 1
ATOM 733 N N . ILE A 1 90 ? -4.369 7.564 7.891 1.00 87.38 90 ILE A N 1
ATOM 734 C CA . ILE A 1 90 ? -3.780 7.830 6.581 1.00 87.38 90 ILE A CA 1
ATOM 735 C C . ILE A 1 90 ? -4.386 9.143 6.052 1.00 87.38 90 ILE A C 1
ATOM 737 O O . ILE A 1 90 ? -5.610 9.206 5.928 1.00 87.38 90 ILE A O 1
ATOM 741 N N . PRO A 1 91 ? -3.571 10.165 5.723 1.00 83.38 91 PRO A N 1
ATOM 742 C CA . PRO A 1 91 ? -2.129 10.223 5.964 1.00 83.38 91 PRO A CA 1
ATOM 743 C C . PRO A 1 91 ? -1.811 10.284 7.469 1.00 83.38 91 PRO A C 1
ATOM 745 O O . PRO A 1 91 ? -2.632 10.717 8.278 1.00 83.38 91 PRO A O 1
ATOM 748 N N . GLY A 1 92 ? -0.622 9.815 7.851 1.00 75.12 92 GLY A N 1
ATOM 749 C CA . GLY A 1 92 ? -0.153 9.918 9.233 1.00 75.12 92 GLY A CA 1
ATOM 750 C C . GLY A 1 92 ? -0.009 11.377 9.676 1.00 75.12 92 GLY A C 1
ATOM 751 O O . GLY A 1 92 ? 0.037 12.291 8.848 1.00 75.12 92 GLY A O 1
ATOM 752 N N . LYS A 1 93 ? 0.084 11.609 10.991 1.00 70.88 93 LYS A N 1
ATOM 753 C C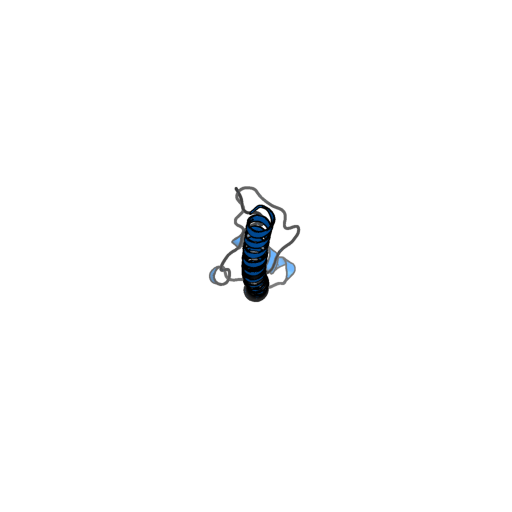A . LYS A 1 93 ? 0.469 12.933 11.500 1.00 70.88 93 LYS A CA 1
ATOM 754 C C . LYS A 1 93 ? 1.850 13.290 10.936 1.00 70.88 93 LYS A C 1
ATOM 756 O O . LYS A 1 93 ? 2.739 12.442 10.976 1.00 70.88 93 LYS A O 1
ATOM 761 N N . LYS A 1 94 ? 1.980 14.505 10.397 1.00 53.81 94 LYS A N 1
ATOM 762 C CA . LYS A 1 94 ? 3.282 15.100 10.072 1.00 53.81 94 LYS A CA 1
ATOM 763 C C . LYS A 1 94 ? 4.094 15.323 11.341 1.00 53.81 94 LYS A C 1
ATOM 765 O O . LYS A 1 94 ? 3.460 15.621 12.381 1.00 53.81 94 LYS A O 1
#

Organism: Magallana gigas (NCBI:txid29159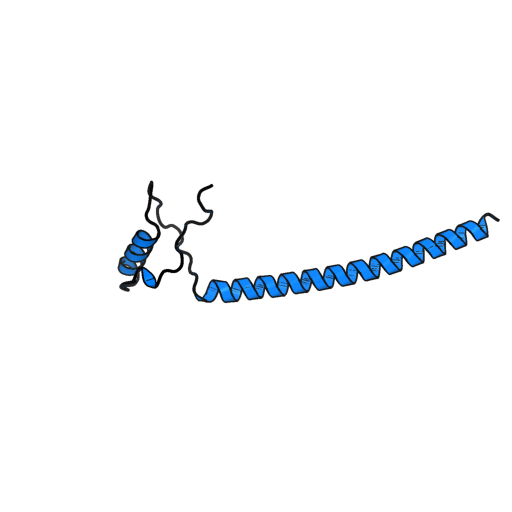)

Secondary structure (DSSP, 8-state):
-HHHHHHHHHHHHHHHHHHHHHHHHHHHHHHHHHHHHHHHHHHHHGGG-----S----TT--HHHHHHHHHHHHH-----GGG-S----SSPP-

Foldseek 3Di:
DVVVVVVVVVVVVVVVVVVVVVVVVVVVVVVVVVVVVVVVVVVVVCPPDDDDPPLDDDPPDPQLVSVQVVCCVPVVDHDDSVVDPDGADVVHDD

Radius of gyration: 27.96 Å; chains: 1; bounding box: 57×27×69 Å

Sequence (94 aa):
MKAETLNEKLQECKKGFKEYKENFTETQEAAVEALRRSNHNEQYSSKYIFKIINLKETKKENTREKLKTFIKENAGVALNAQEIVAAHRIPGKK